Protein AF-A0A7U6QN89-F1 (afdb_monomer_lite)

Foldseek 3Di:
DLVVLLVVLVVVLVVVVVVCVVVVDPDDPPVPPDDDPSFLQLAFEEAQDPVVLVVVQVSNLVSLVVSQVVSCVSNVDGDDCPPPDSGHLRHHDDPVPDDCCVRPNDPVPDDDDDDDDDDDDDDPVPPPD

pLDDT: mean 83.9, std 14.79, range [47.44, 97.5]

Radius of gyration: 19.4 Å; chains: 1; bounding box: 52×40×53 Å

Secondary structure (DSSP, 8-state):
-HHHHHHHHHHHHHHHHHHHHHHT-SSSSSTT----SS-GGG-EEEESSHHHHHHHHHHHHHHHHHHHHHHHHHHS------S----SEEEES-TTTS-HHHHS---SSS-------PPP---GGG---

Sequence (129 aa):
MIIAYKELRKLEIDILKAQRDLLGSNDNLLGLGFDSVVSLDNLYGIEYDDFASQIARLSLWLAEHQMNVLCKQEFGVSQPMLPLKDSGHIVYGNSLRLDWNEVCPNNGSDEIYIIGNPPFKGNVKDLKV

Structure (mmCIF, N/CA/C/O backbone):
data_AF-A0A7U6QN89-F1
#
_entry.id   AF-A0A7U6QN89-F1
#
loop_
_atom_site.group_PDB
_atom_site.id
_atom_site.type_symbol
_atom_site.label_atom_id
_atom_site.label_alt_id
_atom_site.label_comp_id
_atom_site.label_asym_id
_atom_site.label_entity_id
_atom_site.label_seq_id
_atom_site.pdbx_PDB_ins_code
_atom_site.Cartn_x
_atom_site.Cartn_y
_atom_site.Cartn_z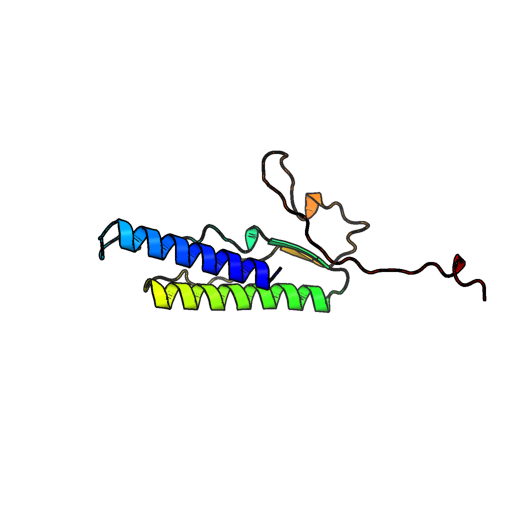
_atom_site.occupancy
_atom_site.B_iso_or_equiv
_atom_site.auth_seq_id
_atom_site.auth_comp_id
_atom_site.auth_asym_id
_atom_site.auth_atom_id
_atom_site.pdbx_PDB_model_num
ATOM 1 N N . MET A 1 1 ? 3.539 5.599 0.427 1.00 84.44 1 MET A N 1
ATOM 2 C CA . MET A 1 1 ? 2.568 4.532 0.747 1.00 84.44 1 MET A CA 1
ATOM 3 C C . MET A 1 1 ? 2.450 4.257 2.251 1.00 84.44 1 MET A C 1
ATOM 5 O O . MET A 1 1 ? 1.356 4.392 2.771 1.00 84.44 1 MET A O 1
ATOM 9 N N . ILE A 1 2 ? 3.543 3.980 2.977 1.00 91.38 2 ILE A N 1
ATOM 10 C CA . ILE A 1 2 ? 3.507 3.692 4.432 1.00 91.38 2 ILE A CA 1
ATOM 11 C C . ILE A 1 2 ? 2.837 4.810 5.250 1.00 91.38 2 ILE A C 1
ATOM 13 O O . ILE A 1 2 ? 1.955 4.547 6.061 1.00 91.38 2 ILE A O 1
ATOM 17 N N . ILE A 1 3 ? 3.235 6.069 5.024 1.00 92.06 3 ILE A N 1
ATOM 18 C CA . ILE A 1 3 ? 2.646 7.222 5.725 1.00 92.06 3 ILE A CA 1
ATOM 19 C C . ILE A 1 3 ? 1.156 7.339 5.396 1.00 92.06 3 ILE A C 1
ATOM 21 O O . ILE A 1 3 ? 0.353 7.453 6.309 1.00 92.06 3 ILE A O 1
ATOM 25 N N . ALA A 1 4 ? 0.783 7.235 4.117 1.00 91.44 4 ALA A N 1
ATOM 26 C CA . ALA A 1 4 ? -0.615 7.301 3.691 1.00 91.44 4 ALA A CA 1
ATOM 27 C C . ALA A 1 4 ? -1.478 6.240 4.392 1.00 91.44 4 ALA A C 1
ATOM 29 O O . ALA A 1 4 ? -2.524 6.577 4.932 1.00 91.44 4 ALA A O 1
ATOM 30 N N . TYR A 1 5 ? -1.001 4.994 4.475 1.00 93.19 5 TYR A N 1
ATOM 31 C CA . TYR A 1 5 ? -1.676 3.945 5.238 1.00 93.19 5 TYR A CA 1
ATOM 32 C C . TYR A 1 5 ? -1.845 4.327 6.713 1.00 93.19 5 TYR A C 1
ATOM 34 O O . TYR A 1 5 ? -2.952 4.264 7.240 1.00 93.19 5 TYR A O 1
ATOM 42 N N . LYS A 1 6 ? -0.775 4.780 7.380 1.00 94.56 6 LYS A N 1
ATOM 43 C CA . LYS A 1 6 ? -0.848 5.187 8.793 1.00 94.56 6 LYS A CA 1
ATOM 44 C C . LYS A 1 6 ? -1.838 6.328 9.016 1.00 94.56 6 LYS A C 1
ATOM 46 O O . LYS A 1 6 ? -2.591 6.278 9.981 1.00 94.56 6 LYS A O 1
ATOM 51 N N . GLU A 1 7 ? -1.850 7.334 8.147 1.00 95.81 7 GLU 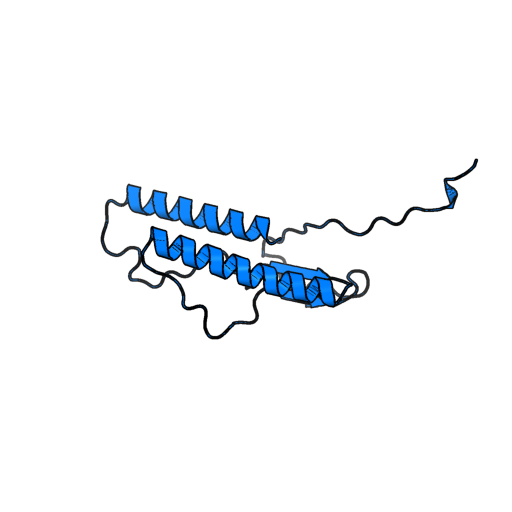A N 1
ATOM 52 C CA . GLU A 1 7 ? -2.782 8.458 8.261 1.00 95.81 7 GLU A CA 1
ATOM 53 C C . GLU A 1 7 ? -4.234 8.033 7.988 1.00 95.81 7 GLU A C 1
ATOM 55 O O . GLU A 1 7 ? -5.121 8.441 8.731 1.00 95.81 7 GLU A O 1
ATOM 60 N N . LEU A 1 8 ? -4.486 7.138 7.023 1.00 94.12 8 LEU A N 1
ATOM 61 C CA . LEU A 1 8 ? -5.820 6.557 6.811 1.00 94.12 8 LEU A CA 1
ATOM 62 C C . LEU A 1 8 ? -6.295 5.753 8.028 1.00 94.12 8 LEU A C 1
ATOM 64 O O . LEU A 1 8 ? -7.432 5.909 8.464 1.00 94.12 8 LEU A O 1
ATOM 68 N N . ARG A 1 9 ? -5.423 4.927 8.619 1.00 93.94 9 ARG A N 1
ATOM 69 C CA . ARG A 1 9 ? -5.741 4.163 9.836 1.00 93.94 9 ARG A CA 1
ATOM 70 C C . ARG A 1 9 ? -6.015 5.079 11.033 1.00 93.94 9 ARG A C 1
ATOM 72 O O . ARG A 1 9 ? -6.919 4.798 11.811 1.00 93.94 9 ARG A O 1
ATOM 79 N N . LYS A 1 10 ? -5.258 6.171 11.194 1.00 95.12 10 LYS A N 1
ATOM 80 C CA . LYS A 1 10 ? -5.525 7.176 12.239 1.00 95.12 10 LYS A CA 1
ATOM 81 C C . LYS A 1 10 ? -6.877 7.850 12.032 1.00 95.12 10 LYS A C 1
ATOM 83 O O . LYS A 1 10 ? -7.643 7.942 12.982 1.00 95.12 10 LYS A O 1
ATOM 88 N N . LEU A 1 11 ? -7.184 8.252 10.798 1.00 95.62 11 LEU A N 1
ATOM 89 C CA . LEU A 1 11 ? -8.474 8.845 10.464 1.00 95.62 11 LEU A CA 1
ATOM 90 C C . LEU A 1 11 ? -9.631 7.884 10.774 1.00 95.62 11 LEU A C 1
ATOM 92 O O . LEU A 1 11 ? -10.628 8.309 11.348 1.00 95.62 11 LEU A O 1
ATOM 96 N N . GLU A 1 12 ? -9.493 6.594 10.451 1.00 92.81 12 GLU A N 1
ATOM 97 C CA . GLU A 1 12 ? -10.490 5.576 10.813 1.00 92.81 12 GLU A CA 1
ATOM 98 C C . GLU A 1 12 ? -10.699 5.519 12.336 1.00 92.81 12 GLU A C 1
ATOM 100 O O . GLU A 1 12 ? -11.832 5.597 12.807 1.00 92.81 12 GLU A O 1
ATOM 105 N N . ILE A 1 13 ? -9.611 5.458 13.112 1.00 90.75 13 ILE A N 1
ATOM 106 C CA . ILE A 1 13 ? -9.658 5.469 14.583 1.00 90.75 13 ILE A CA 1
ATOM 107 C C . ILE A 1 13 ? -10.372 6.724 15.106 1.00 90.75 13 ILE A C 1
ATOM 109 O O . ILE A 1 13 ? -11.215 6.616 15.996 1.00 90.75 13 ILE A O 1
ATOM 113 N N . ASP A 1 14 ? -10.079 7.902 14.555 1.00 93.12 14 ASP A N 1
ATOM 114 C CA . ASP A 1 14 ? -10.700 9.162 14.974 1.00 93.12 14 ASP A CA 1
ATOM 115 C C . ASP A 1 14 ? -12.203 9.205 14.650 1.00 93.12 14 ASP A C 1
ATOM 117 O O . ASP A 1 14 ? -13.005 9.633 15.484 1.00 93.12 14 ASP A O 1
ATOM 121 N N . ILE A 1 15 ? -12.610 8.695 13.483 1.00 91.12 15 ILE A N 1
ATOM 122 C CA . ILE A 1 15 ? -14.026 8.560 13.107 1.00 91.12 15 ILE A CA 1
ATOM 123 C C . ILE A 1 15 ? -14.756 7.640 14.092 1.00 91.12 15 ILE A C 1
ATOM 125 O O . ILE A 1 15 ? -15.853 7.961 14.549 1.00 91.12 15 ILE A O 1
ATOM 129 N N . LEU A 1 16 ? -14.145 6.517 14.459 1.00 86.75 16 LEU A N 1
ATOM 130 C CA . LEU A 1 16 ? -14.734 5.550 15.385 1.00 86.75 16 LEU A CA 1
ATOM 131 C C . LEU A 1 16 ? -14.850 6.097 16.807 1.00 86.75 16 LEU A C 1
ATOM 133 O O . LEU A 1 16 ? -15.860 5.865 17.475 1.00 86.75 16 LEU A O 1
ATOM 137 N N . LYS A 1 17 ? -13.854 6.867 17.261 1.00 87.44 17 LYS A N 1
ATOM 138 C CA . LYS A 1 17 ? -13.937 7.610 18.526 1.00 87.44 17 LYS A CA 1
ATOM 139 C C . LYS A 1 17 ? -15.135 8.555 18.513 1.00 87.44 17 LYS A C 1
ATOM 141 O O . LYS A 1 17 ? -15.963 8.488 19.416 1.00 87.44 17 LYS A O 1
ATOM 146 N N . ALA A 1 18 ? -15.275 9.358 17.458 1.00 89.19 18 ALA A N 1
ATOM 147 C CA . ALA A 1 18 ? -16.392 10.288 17.324 1.00 89.19 18 ALA A CA 1
ATOM 148 C C . ALA A 1 18 ? -17.754 9.567 17.315 1.00 89.19 18 ALA A C 1
ATOM 150 O O . ALA A 1 18 ? -18.697 10.019 17.962 1.00 89.19 18 ALA A O 1
ATOM 151 N N . GLN A 1 19 ? -17.865 8.420 16.636 1.00 85.56 19 GLN A N 1
ATOM 152 C CA . GLN A 1 19 ? -19.088 7.610 16.638 1.00 85.56 19 GLN A CA 1
ATOM 153 C C . GLN A 1 19 ? -19.432 7.063 18.030 1.00 85.56 19 GLN A C 1
ATOM 155 O O . GLN A 1 19 ? -20.589 7.148 18.445 1.00 85.56 19 GLN A O 1
ATOM 160 N N . ARG A 1 20 ? -18.445 6.532 18.765 1.00 82.62 20 ARG A N 1
ATOM 161 C CA . ARG A 1 20 ? -18.629 6.058 20.147 1.00 82.62 20 ARG A CA 1
ATOM 162 C C . ARG A 1 20 ? -19.145 7.179 21.048 1.00 82.62 20 ARG A C 1
ATOM 164 O O . ARG A 1 20 ? -20.106 6.972 21.787 1.00 82.62 20 ARG A O 1
ATOM 171 N N . ASP A 1 21 ? -18.528 8.354 20.956 1.00 84.88 21 ASP A N 1
ATOM 172 C CA . ASP A 1 21 ? -18.859 9.501 21.800 1.00 84.88 21 ASP A CA 1
ATOM 173 C C . ASP A 1 21 ? -20.288 10.018 21.519 1.00 84.88 21 ASP A C 1
ATOM 175 O O . ASP A 1 21 ? -20.992 10.420 22.445 1.00 84.88 21 ASP A O 1
ATOM 179 N N . LEU A 1 22 ? -20.761 9.934 20.267 1.00 85.19 22 LEU A N 1
ATOM 180 C CA . LEU A 1 22 ? -22.139 10.280 19.885 1.00 85.19 22 LEU A CA 1
ATOM 181 C C . LEU A 1 22 ? -23.185 9.258 20.355 1.00 85.19 22 LEU A C 1
ATOM 183 O O . LEU A 1 22 ? -24.294 9.640 20.724 1.00 85.19 22 LEU A O 1
ATOM 187 N N . LEU A 1 23 ? -22.862 7.963 20.317 1.00 81.00 23 LEU A N 1
ATOM 188 C CA . LEU A 1 23 ? -23.800 6.884 20.653 1.00 81.00 23 LEU A CA 1
ATOM 189 C C . LEU A 1 23 ? -23.970 6.673 22.166 1.00 81.00 23 LEU A C 1
ATOM 191 O O . LEU A 1 23 ? -24.846 5.908 22.576 1.00 81.00 23 LEU A O 1
ATOM 195 N N . GLY A 1 24 ? -23.138 7.309 23.002 1.00 65.94 24 GLY A N 1
ATOM 196 C CA . GLY A 1 24 ? -23.229 7.267 24.470 1.00 65.94 24 GLY A CA 1
ATOM 197 C C . GLY A 1 24 ? -23.104 5.867 25.088 1.00 65.94 24 GLY A C 1
ATOM 198 O O . GLY A 1 24 ? -23.351 5.690 26.280 1.00 65.94 24 GLY A O 1
ATOM 199 N N . SER A 1 25 ? -22.749 4.863 24.284 1.00 60.28 25 SER A N 1
ATOM 200 C CA . SER A 1 25 ? -22.697 3.458 24.673 1.00 60.28 25 SER A CA 1
ATOM 201 C C . SER A 1 25 ? -21.250 3.074 24.966 1.00 60.28 25 SER A C 1
ATOM 203 O O . SER A 1 25 ? -20.442 2.915 24.054 1.00 60.28 25 SER A O 1
ATOM 205 N N . ASN A 1 26 ? -20.934 2.920 26.254 1.00 55.38 26 ASN A N 1
ATOM 206 C CA . ASN A 1 26 ? -19.662 2.348 26.715 1.00 55.38 26 ASN A CA 1
ATOM 207 C C . ASN A 1 26 ? -19.576 0.835 26.460 1.00 55.38 26 ASN A C 1
ATOM 209 O O . ASN A 1 26 ? -18.484 0.277 26.459 1.00 55.38 26 ASN A O 1
ATOM 213 N N . ASP A 1 27 ? -20.717 0.188 26.224 1.00 51.09 27 ASP A N 1
ATOM 214 C CA . ASP A 1 27 ? -20.824 -1.244 25.993 1.00 51.09 27 ASP A CA 1
ATOM 215 C C . ASP A 1 27 ? -21.273 -1.508 24.549 1.00 51.09 27 ASP A C 1
ATOM 217 O O . ASP A 1 27 ? -22.347 -1.089 24.124 1.00 51.09 27 ASP A O 1
ATOM 221 N N . ASN A 1 28 ? -20.460 -2.283 23.828 1.00 51.12 28 ASN A N 1
ATOM 222 C CA . ASN A 1 28 ? -20.852 -3.136 22.695 1.00 51.12 28 ASN A CA 1
ATOM 223 C C . ASN A 1 28 ? -20.756 -2.635 21.244 1.00 51.12 28 ASN A C 1
ATOM 225 O O . ASN A 1 28 ? -21.079 -3.431 20.364 1.00 51.12 28 ASN A O 1
ATOM 229 N N . LEU A 1 29 ? -20.205 -1.456 20.915 1.00 51.53 29 LEU A N 1
ATOM 230 C CA . LEU A 1 29 ? -19.835 -1.215 19.497 1.00 51.53 29 LEU A CA 1
ATOM 231 C C . LEU A 1 29 ? -18.710 -2.173 19.032 1.00 51.53 29 LEU A C 1
ATOM 233 O O . LEU A 1 29 ? -18.599 -2.505 17.859 1.00 51.53 29 LEU A O 1
ATOM 237 N N . LEU A 1 30 ? -17.904 -2.668 19.977 1.00 51.81 30 LEU A N 1
ATOM 238 C CA . LEU A 1 30 ? -16.680 -3.442 19.741 1.00 51.81 30 LEU A CA 1
ATOM 239 C C . LEU A 1 30 ? -16.835 -4.963 19.926 1.00 51.81 30 LEU A C 1
ATOM 241 O O . LEU A 1 30 ? -15.899 -5.714 19.659 1.00 51.81 30 LEU A O 1
ATOM 245 N N . GLY A 1 31 ? -18.003 -5.432 20.377 1.00 48.91 31 GLY A N 1
ATOM 246 C CA . GLY A 1 31 ? -18.275 -6.858 20.609 1.00 48.91 31 GLY A CA 1
ATOM 247 C C . GLY A 1 31 ? -18.551 -7.670 19.337 1.00 48.91 31 GLY A C 1
ATOM 248 O O . GLY A 1 31 ? -18.659 -8.890 19.413 1.00 48.91 31 GLY A O 1
ATOM 249 N N . LEU A 1 32 ? -18.665 -7.014 18.176 1.00 47.44 32 LEU A N 1
ATOM 250 C CA . LEU A 1 32 ? -19.064 -7.635 16.904 1.00 47.44 32 LEU A CA 1
ATOM 251 C C . LEU A 1 32 ? -17.900 -8.012 15.973 1.00 47.44 32 LEU A C 1
ATOM 253 O O . LEU A 1 32 ? -18.142 -8.430 14.847 1.00 47.44 32 LEU A O 1
ATOM 257 N N . GLY A 1 33 ? -16.654 -7.931 16.444 1.00 53.00 33 GLY A N 1
ATOM 258 C CA . GLY A 1 33 ? -15.484 -8.153 15.595 1.00 53.00 33 GLY A CA 1
ATOM 259 C C . GLY A 1 33 ? -15.128 -6.868 14.860 1.00 53.00 33 GLY A C 1
ATOM 260 O O . GLY A 1 33 ? -15.822 -6.425 13.950 1.00 53.00 33 GLY A O 1
ATOM 261 N N . PHE A 1 34 ? -14.066 -6.219 15.326 1.00 63.03 34 PHE A N 1
ATOM 262 C CA . PHE A 1 34 ? -13.565 -5.007 14.704 1.00 63.03 34 PHE A CA 1
ATOM 263 C C . PHE A 1 34 ? -12.656 -5.386 13.534 1.00 63.03 34 PHE A C 1
ATOM 265 O O . PHE A 1 34 ? -11.490 -5.725 13.748 1.00 63.03 34 PHE A O 1
ATOM 272 N N . ASP A 1 35 ? -13.194 -5.312 12.319 1.00 69.31 35 ASP A N 1
ATOM 273 C CA . ASP A 1 35 ? -12.417 -5.453 11.094 1.00 69.31 35 ASP A CA 1
ATOM 274 C C . ASP A 1 35 ? -12.195 -4.068 10.475 1.00 69.31 35 ASP A C 1
ATOM 276 O O . ASP A 1 35 ? -13.137 -3.404 10.044 1.00 69.31 35 ASP A O 1
ATOM 280 N N . SER A 1 36 ? -10.934 -3.619 10.470 1.00 79.31 36 SER A N 1
ATOM 281 C CA . SER A 1 36 ? -10.521 -2.376 9.807 1.00 79.31 36 SER A CA 1
ATOM 282 C C . SER A 1 36 ? -10.896 -2.433 8.330 1.00 79.31 36 SER A C 1
ATOM 284 O O . SER A 1 36 ? -10.516 -3.379 7.637 1.00 79.31 36 SER A O 1
ATOM 286 N N . VAL A 1 37 ? -11.568 -1.400 7.820 1.00 84.88 37 VAL A N 1
ATOM 287 C CA . VAL A 1 37 ? -11.868 -1.302 6.381 1.00 84.88 37 VAL A CA 1
ATOM 288 C C . VAL A 1 37 ? -10.644 -0.833 5.592 1.00 84.88 37 VAL A C 1
ATOM 290 O O . VAL A 1 37 ? -10.514 -1.096 4.396 1.00 84.88 37 VAL A O 1
ATOM 293 N N . VAL A 1 38 ? -9.692 -0.186 6.270 1.00 89.75 38 VAL A N 1
ATOM 294 C CA . VAL A 1 38 ? -8.386 0.170 5.708 1.00 89.75 38 VAL A CA 1
ATOM 295 C C . VAL A 1 38 ? -7.447 -1.043 5.805 1.00 89.75 38 VAL A C 1
ATOM 297 O O . VAL A 1 38 ? -6.690 -1.180 6.769 1.00 89.75 38 VAL A O 1
ATOM 300 N N . SER A 1 39 ? -7.523 -1.942 4.820 1.00 87.56 39 SER A N 1
ATOM 301 C CA . SER A 1 39 ? -6.664 -3.133 4.709 1.00 87.56 39 SER A CA 1
ATOM 302 C C . SER A 1 39 ? -5.383 -2.854 3.914 1.00 87.56 39 SER A C 1
ATOM 304 O O . SER A 1 39 ? -5.390 -2.068 2.964 1.00 87.56 39 SER A O 1
ATOM 306 N N . LEU A 1 40 ? -4.287 -3.538 4.265 1.00 89.44 40 LEU A N 1
ATOM 307 C CA . LEU A 1 40 ? -3.075 -3.586 3.440 1.00 89.44 40 LEU A CA 1
ATOM 308 C C . LEU A 1 40 ? -3.305 -4.261 2.078 1.00 89.44 40 LEU A C 1
ATOM 310 O O . LEU A 1 40 ? -2.559 -3.981 1.143 1.00 89.44 40 LEU A O 1
ATOM 314 N N . ASP A 1 41 ? -4.349 -5.076 1.935 1.00 88.94 41 ASP A N 1
ATOM 315 C CA . ASP A 1 41 ? -4.736 -5.704 0.659 1.00 88.94 41 ASP A CA 1
ATOM 316 C C . ASP A 1 41 ? -5.223 -4.669 -0.374 1.00 88.94 41 ASP A C 1
ATOM 318 O O . ASP A 1 41 ? -5.262 -4.924 -1.573 1.00 88.94 41 ASP A O 1
ATOM 322 N N . ASN A 1 42 ? -5.546 -3.451 0.070 1.00 90.19 42 ASN A N 1
ATOM 323 C CA . ASN A 1 42 ? -5.909 -2.348 -0.819 1.00 90.19 42 ASN A CA 1
ATOM 324 C C . ASN A 1 42 ? -4.681 -1.547 -1.294 1.00 90.19 42 ASN A C 1
ATOM 326 O O . ASN A 1 42 ? -4.830 -0.523 -1.962 1.00 90.19 42 ASN A O 1
ATOM 330 N N . LEU A 1 43 ? -3.464 -1.958 -0.918 1.00 92.38 43 LEU A N 1
ATOM 331 C CA . LEU A 1 43 ? -2.222 -1.281 -1.280 1.00 92.38 43 LEU A CA 1
ATOM 332 C C . LEU A 1 43 ? -1.428 -2.104 -2.295 1.00 92.38 43 LEU A C 1
ATOM 334 O O . LEU A 1 43 ? -1.042 -3.241 -2.034 1.00 92.38 43 LEU A O 1
ATOM 338 N N . TYR A 1 44 ? -1.109 -1.463 -3.416 1.00 94.31 44 TYR A N 1
ATOM 339 C CA . TYR A 1 44 ? -0.422 -2.062 -4.555 1.00 94.31 44 TYR A CA 1
ATOM 340 C C . TYR A 1 44 ? 0.832 -1.263 -4.905 1.00 94.31 44 TYR A C 1
ATOM 342 O O . TYR A 1 44 ? 0.855 -0.035 -4.783 1.00 94.31 44 TYR A O 1
ATOM 350 N N . GLY A 1 45 ? 1.879 -1.941 -5.371 1.00 94.94 45 GLY A N 1
ATOM 351 C CA . GLY A 1 45 ? 3.080 -1.268 -5.853 1.00 94.94 45 GLY A CA 1
ATOM 352 C C . GLY A 1 45 ? 3.965 -2.157 -6.713 1.00 94.94 45 GLY A C 1
ATOM 353 O O . GLY A 1 45 ? 3.989 -3.374 -6.562 1.00 94.94 45 GLY A O 1
ATOM 354 N N . ILE A 1 46 ? 4.710 -1.524 -7.615 1.00 96.94 46 ILE A N 1
ATOM 355 C CA . ILE A 1 46 ? 5.697 -2.176 -8.476 1.00 96.94 46 ILE A CA 1
ATOM 356 C C . ILE A 1 46 ? 7.040 -1.501 -8.215 1.00 96.94 46 ILE A C 1
ATOM 358 O O . ILE A 1 46 ? 7.156 -0.289 -8.396 1.00 96.94 46 ILE A O 1
ATOM 362 N N . GLU A 1 47 ? 8.038 -2.274 -7.800 1.00 96.06 47 GLU A N 1
ATOM 363 C CA . GLU A 1 47 ? 9.384 -1.782 -7.500 1.00 96.06 47 GLU A CA 1
ATOM 364 C C . GLU A 1 47 ? 10.427 -2.573 -8.297 1.00 96.06 47 GLU A C 1
ATOM 366 O O . GLU A 1 47 ? 10.403 -3.800 -8.325 1.00 96.06 47 GLU A O 1
ATOM 371 N N . TYR A 1 48 ? 11.341 -1.868 -8.964 1.00 96.50 48 TYR A N 1
ATOM 372 C CA . TYR A 1 48 ? 12.351 -2.475 -9.832 1.00 96.50 48 TYR A CA 1
ATOM 373 C C . TYR A 1 48 ? 13.570 -2.986 -9.062 1.00 96.50 48 TYR A C 1
ATOM 375 O O . TYR A 1 48 ? 14.323 -3.796 -9.598 1.00 96.50 48 TYR A O 1
ATOM 383 N N . ASP A 1 49 ? 13.788 -2.514 -7.835 1.00 96.56 49 ASP A N 1
ATOM 384 C CA . ASP A 1 49 ? 14.839 -3.004 -6.946 1.00 96.56 49 ASP A CA 1
ATOM 385 C C . ASP A 1 49 ? 14.288 -4.036 -5.944 1.00 96.56 49 ASP A C 1
ATOM 387 O O . ASP A 1 49 ? 13.383 -3.751 -5.160 1.00 96.56 49 ASP A O 1
ATOM 391 N N . ASP A 1 50 ? 14.829 -5.258 -5.961 1.00 95.75 50 ASP A N 1
ATOM 392 C CA . ASP A 1 50 ? 14.328 -6.368 -5.133 1.00 95.75 50 ASP A CA 1
ATOM 393 C C . ASP A 1 50 ? 14.428 -6.033 -3.641 1.00 95.75 50 ASP A C 1
ATOM 395 O O . ASP A 1 50 ? 13.464 -6.177 -2.885 1.00 95.75 50 ASP A O 1
ATOM 399 N N . PHE A 1 51 ? 15.566 -5.482 -3.224 1.00 95.88 51 PHE A N 1
ATOM 400 C CA . PHE A 1 51 ? 15.775 -5.107 -1.836 1.00 95.88 51 PHE A CA 1
ATOM 401 C C . PHE A 1 51 ? 14.780 -4.027 -1.389 1.00 95.88 51 PHE A C 1
ATOM 403 O O . PHE A 1 51 ? 14.119 -4.188 -0.361 1.00 95.88 51 PHE A O 1
ATOM 410 N N . ALA A 1 52 ? 14.595 -2.965 -2.177 1.00 94.69 52 ALA A N 1
ATOM 411 C CA . ALA A 1 52 ? 13.601 -1.932 -1.902 1.00 94.69 52 ALA A CA 1
ATOM 412 C C . ALA A 1 52 ? 12.174 -2.503 -1.831 1.00 94.69 52 ALA A C 1
ATOM 414 O O . ALA A 1 52 ? 11.405 -2.115 -0.946 1.00 94.69 52 ALA A O 1
ATOM 415 N N . SER A 1 53 ? 11.835 -3.469 -2.692 1.00 93.75 53 SER A N 1
ATOM 416 C CA . SER A 1 53 ? 10.528 -4.139 -2.679 1.00 93.75 53 SER A CA 1
ATOM 417 C C . SER A 1 53 ? 10.279 -4.893 -1.363 1.00 93.75 53 SER A C 1
ATOM 419 O O . SER A 1 53 ? 9.211 -4.768 -0.756 1.00 93.75 53 SER A O 1
ATOM 421 N N . GLN A 1 54 ? 11.293 -5.597 -0.848 1.00 92.81 54 GLN A N 1
ATOM 422 C CA . GLN A 1 54 ? 11.221 -6.316 0.426 1.00 92.81 54 GLN A CA 1
ATOM 423 C C . GLN A 1 54 ? 11.116 -5.351 1.612 1.00 92.81 54 GLN A C 1
ATOM 425 O O . GLN A 1 54 ? 10.300 -5.559 2.515 1.00 92.81 54 GLN A O 1
ATOM 430 N N . ILE A 1 55 ? 11.883 -4.255 1.591 1.00 94.69 55 ILE A N 1
ATOM 431 C CA . ILE A 1 55 ? 11.799 -3.198 2.606 1.00 94.69 55 ILE A CA 1
ATOM 432 C C . ILE A 1 55 ? 10.405 -2.565 2.622 1.00 94.69 55 ILE A C 1
ATOM 434 O O . ILE A 1 55 ? 9.863 -2.322 3.704 1.00 94.69 55 ILE A O 1
ATOM 438 N N . ALA A 1 56 ? 9.792 -2.329 1.460 1.00 92.50 56 ALA A N 1
ATOM 439 C CA . ALA A 1 56 ? 8.441 -1.783 1.373 1.00 92.50 56 ALA A CA 1
ATOM 440 C C . ALA A 1 56 ? 7.403 -2.720 2.014 1.00 92.50 56 ALA A C 1
ATOM 442 O O . ALA A 1 56 ? 6.603 -2.254 2.831 1.00 92.50 56 ALA A O 1
ATOM 443 N N . ARG A 1 57 ? 7.461 -4.030 1.723 1.00 91.44 57 ARG A N 1
ATOM 444 C CA . ARG A 1 57 ? 6.585 -5.044 2.344 1.00 91.44 57 ARG A CA 1
ATOM 445 C C . ARG A 1 57 ? 6.743 -5.053 3.861 1.00 91.44 57 ARG A C 1
ATOM 447 O O . ARG A 1 57 ? 5.766 -4.869 4.580 1.00 91.44 57 ARG A O 1
ATOM 454 N N . LEU A 1 58 ? 7.975 -5.180 4.357 1.00 91.94 58 LEU A N 1
ATOM 455 C CA . LEU A 1 58 ? 8.249 -5.199 5.798 1.00 91.94 58 LEU A CA 1
ATOM 456 C C . LEU A 1 58 ? 7.794 -3.908 6.495 1.00 91.94 58 LEU A C 1
ATOM 458 O O . LEU A 1 58 ? 7.272 -3.938 7.608 1.00 91.94 58 LEU A O 1
ATOM 462 N N . SER A 1 59 ? 7.974 -2.763 5.842 1.00 93.50 59 SER A N 1
ATOM 463 C CA . SER A 1 59 ? 7.577 -1.474 6.406 1.00 93.50 59 SER A CA 1
ATOM 464 C C . SER A 1 59 ? 6.058 -1.315 6.495 1.00 93.50 59 SE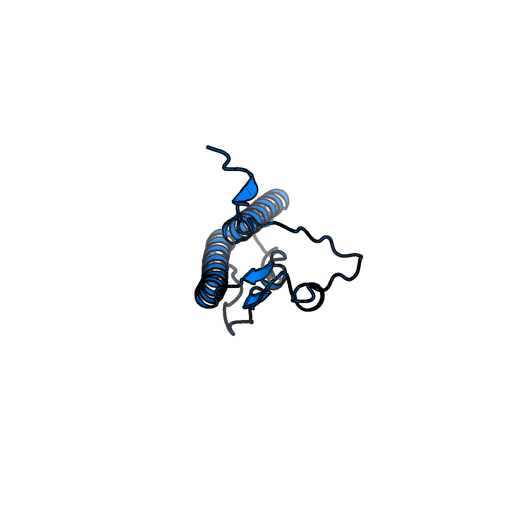R A C 1
ATOM 466 O O . SER A 1 59 ? 5.573 -0.706 7.449 1.00 93.50 59 SER A O 1
ATOM 468 N N . LEU A 1 60 ? 5.304 -1.854 5.530 1.00 92.12 60 LEU A N 1
ATOM 469 C CA . LEU A 1 60 ? 3.841 -1.899 5.596 1.00 92.12 60 LEU A CA 1
ATOM 470 C C . LEU A 1 60 ? 3.361 -2.785 6.742 1.00 92.12 60 LEU A C 1
ATOM 472 O O . LEU A 1 60 ? 2.556 -2.331 7.551 1.00 92.12 60 LEU A O 1
ATOM 476 N N . TRP A 1 61 ? 3.929 -3.983 6.874 1.00 88.75 61 TRP A N 1
ATOM 477 C CA . TRP A 1 61 ? 3.677 -4.880 8.003 1.00 88.75 61 TRP A CA 1
ATOM 478 C C . TRP A 1 61 ? 3.908 -4.203 9.354 1.00 88.75 61 TRP A C 1
ATOM 480 O O . TRP A 1 61 ? 3.076 -4.264 10.261 1.00 88.75 61 TRP A O 1
ATOM 490 N N . LEU A 1 62 ? 5.046 -3.521 9.491 1.00 91.88 62 LEU A N 1
ATOM 491 C CA . LEU A 1 62 ? 5.378 -2.801 10.714 1.00 91.88 62 LEU A CA 1
ATOM 492 C C . LEU A 1 62 ? 4.387 -1.662 10.980 1.00 91.88 62 LEU A C 1
ATOM 494 O O . LEU A 1 62 ? 4.012 -1.424 12.128 1.00 91.88 62 LEU A O 1
ATOM 498 N N . ALA A 1 63 ? 3.951 -0.959 9.936 1.00 92.62 63 ALA A N 1
ATOM 499 C CA . ALA A 1 63 ? 2.954 0.092 10.063 1.00 92.62 63 ALA A CA 1
ATOM 500 C C . ALA A 1 63 ? 1.586 -0.457 10.488 1.00 92.62 63 ALA A C 1
ATOM 502 O O . ALA A 1 63 ? 0.968 0.122 11.378 1.00 92.62 63 ALA A O 1
ATOM 503 N N . GLU A 1 64 ? 1.132 -1.576 9.922 1.00 90.62 64 GLU A N 1
ATOM 504 C CA . GLU A 1 64 ? -0.104 -2.246 10.341 1.00 90.62 64 GLU A CA 1
ATOM 505 C C . GLU A 1 64 ? -0.041 -2.660 11.805 1.00 90.62 64 GLU A C 1
ATOM 507 O O . GLU A 1 64 ? -0.948 -2.346 12.575 1.00 90.62 64 GLU A O 1
ATOM 512 N N . HIS A 1 65 ? 1.075 -3.253 12.228 1.00 89.50 65 HIS A N 1
ATOM 513 C CA . HIS A 1 65 ? 1.284 -3.582 13.631 1.00 89.50 65 HIS A CA 1
ATOM 514 C C . HIS A 1 65 ? 1.154 -2.353 14.539 1.00 89.50 65 HIS A C 1
ATOM 516 O O . HIS A 1 65 ? 0.422 -2.385 15.528 1.00 89.50 65 HIS A O 1
ATOM 522 N N . GLN A 1 66 ? 1.831 -1.254 14.190 1.00 92.38 66 GLN A N 1
ATOM 523 C CA . GLN A 1 66 ? 1.760 -0.001 14.947 1.00 92.38 66 GLN A CA 1
ATOM 524 C C . GLN A 1 66 ? 0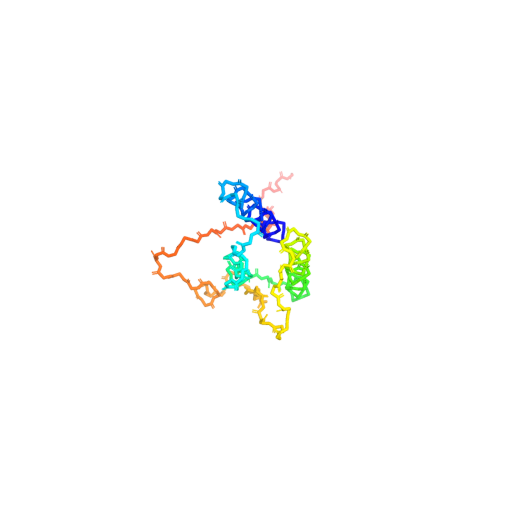.323 0.517 15.049 1.00 92.38 66 GLN A C 1
ATOM 526 O O . GLN A 1 66 ? -0.097 0.956 16.121 1.00 92.38 66 GLN A O 1
ATOM 531 N N . MET A 1 67 ? -0.442 0.444 13.959 1.00 92.50 67 MET A N 1
ATOM 532 C CA . MET A 1 67 ? -1.822 0.919 13.943 1.00 92.50 67 MET A CA 1
ATOM 533 C C . MET A 1 67 ? -2.777 -0.003 14.703 1.00 92.50 67 MET A C 1
ATOM 535 O O . MET A 1 67 ? -3.675 0.486 15.383 1.00 92.50 67 MET A O 1
ATOM 539 N N . ASN A 1 68 ? -2.552 -1.315 14.673 1.00 88.75 68 ASN A N 1
ATOM 540 C CA . ASN A 1 68 ? -3.325 -2.280 15.451 1.00 88.75 68 ASN A CA 1
ATOM 541 C C . ASN A 1 68 ? -3.056 -2.147 16.953 1.00 88.75 68 ASN A C 1
ATOM 543 O O . ASN A 1 68 ? -3.989 -2.278 17.748 1.00 88.75 68 ASN A O 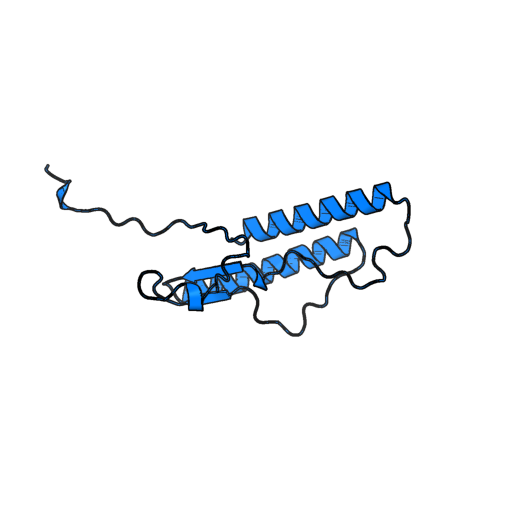1
ATOM 547 N N . VAL A 1 69 ? -1.815 -1.836 17.347 1.00 90.12 69 VAL A N 1
ATOM 548 C CA . VAL A 1 69 ? -1.468 -1.484 18.732 1.00 90.12 69 VAL A CA 1
ATOM 549 C C . VAL A 1 69 ? -2.179 -0.202 19.158 1.00 90.12 69 VAL A C 1
ATOM 551 O O . VAL A 1 69 ? -2.762 -0.182 20.240 1.00 90.12 69 VAL A O 1
ATOM 554 N N . LEU A 1 70 ? -2.188 0.838 18.317 1.00 90.56 70 LEU A N 1
ATOM 555 C CA . LEU A 1 70 ? -2.900 2.081 18.624 1.00 90.56 70 LEU A CA 1
ATOM 556 C C . LEU A 1 70 ? -4.409 1.839 18.775 1.00 90.56 70 LEU A C 1
ATOM 558 O O . LEU A 1 70 ? -4.993 2.224 19.780 1.00 90.56 70 LEU A O 1
ATOM 562 N N . CYS A 1 71 ? -5.030 1.131 17.830 1.00 86.94 71 CYS A N 1
ATOM 563 C CA . CYS A 1 71 ? -6.445 0.764 17.901 1.00 86.94 71 CYS A CA 1
ATOM 564 C C . CYS A 1 71 ? -6.762 -0.014 19.195 1.00 86.94 71 CYS A C 1
ATOM 566 O O . CYS A 1 71 ? -7.723 0.299 19.898 1.00 86.94 71 CYS A O 1
ATOM 568 N N . LYS A 1 72 ? -5.884 -0.950 19.589 1.00 85.69 72 LYS A N 1
ATOM 569 C CA . LYS A 1 72 ? -6.003 -1.686 20.855 1.00 85.69 72 LYS A CA 1
ATOM 570 C C . LYS A 1 72 ? -5.963 -0.781 22.080 1.00 85.69 72 LYS A C 1
ATOM 572 O O . LYS A 1 72 ? -6.686 -1.032 23.036 1.00 85.69 72 LYS A O 1
ATOM 577 N N . GLN A 1 73 ? -5.091 0.223 22.086 1.00 87.69 73 GLN A N 1
ATOM 578 C CA . GLN A 1 73 ? -4.988 1.169 23.198 1.00 87.69 73 GLN A CA 1
ATOM 579 C C . GLN A 1 73 ? -6.262 2.008 23.336 1.00 87.69 73 GLN A C 1
ATOM 581 O O . GLN A 1 73 ? -6.676 2.298 24.453 1.00 87.69 73 GLN A O 1
ATOM 586 N N . GLU A 1 74 ? -6.898 2.350 22.217 1.00 85.69 74 GLU A N 1
ATOM 587 C CA . GLU A 1 74 ? -8.086 3.208 22.183 1.00 85.69 74 GLU A CA 1
ATOM 588 C C . GLU A 1 74 ? -9.395 2.465 22.473 1.00 85.69 74 GLU A C 1
ATOM 590 O O . GLU A 1 74 ? -10.315 3.024 23.076 1.00 85.69 74 GLU A O 1
ATOM 595 N N . PHE A 1 75 ? -9.484 1.203 22.048 1.00 81.31 75 PHE A N 1
ATOM 596 C CA . PHE A 1 75 ? -10.731 0.437 22.058 1.00 81.31 75 PHE A CA 1
ATOM 597 C C . PHE A 1 75 ? -10.644 -0.887 22.831 1.00 81.31 75 PHE A C 1
ATOM 599 O O . PHE A 1 75 ? -11.645 -1.572 22.995 1.00 81.31 75 PHE A O 1
ATOM 606 N N . GLY A 1 76 ? -9.467 -1.307 23.299 1.00 76.31 76 GLY A N 1
ATOM 607 C CA . GLY A 1 76 ? -9.277 -2.589 23.994 1.00 76.31 76 GLY A CA 1
ATOM 608 C C . GLY A 1 76 ? -9.368 -3.830 23.093 1.00 76.31 76 GLY A C 1
ATOM 609 O O . GLY A 1 76 ? -9.044 -4.933 23.537 1.00 76.31 76 GLY A O 1
ATOM 610 N N . VAL A 1 77 ? -9.742 -3.661 21.822 1.00 68.62 77 VAL A N 1
ATOM 611 C CA . VAL A 1 77 ? -9.876 -4.722 20.818 1.00 68.62 77 VAL A CA 1
ATOM 612 C C . VAL A 1 77 ? -8.824 -4.532 19.730 1.00 68.62 77 VAL A C 1
ATOM 614 O O . VAL A 1 77 ? -8.493 -3.415 19.344 1.00 68.62 77 VAL A O 1
ATOM 617 N N . SER A 1 78 ? -8.253 -5.635 19.257 1.00 67.19 78 SER A N 1
ATOM 618 C CA . SER A 1 78 ? -7.267 -5.639 18.178 1.00 67.19 78 SER A CA 1
ATOM 619 C C . SER A 1 78 ? -7.385 -6.942 17.414 1.00 67.19 78 SER A C 1
ATOM 621 O O . SER A 1 78 ? -7.545 -7.997 18.033 1.00 67.19 78 SER A O 1
ATOM 623 N N . GLN A 1 79 ? -7.284 -6.881 16.090 1.00 64.19 79 GLN A N 1
ATOM 624 C CA . GLN A 1 79 ? -7.196 -8.091 15.289 1.00 64.19 79 GLN A CA 1
ATOM 625 C C . GLN A 1 79 ? -5.867 -8.808 15.580 1.00 64.19 79 GLN A C 1
ATOM 627 O O . GLN A 1 79 ? -4.812 -8.165 15.643 1.00 64.19 79 GLN A O 1
ATOM 632 N N . PRO A 1 80 ? -5.885 -10.137 15.774 1.00 59.09 80 PRO A N 1
ATOM 633 C CA . PRO A 1 80 ? -4.660 -10.903 15.911 1.00 59.09 80 PRO A CA 1
ATOM 634 C C . PRO A 1 80 ? -3.859 -10.839 14.606 1.00 59.09 80 PRO A C 1
ATOM 636 O O . PRO A 1 80 ? -4.373 -11.098 13.526 1.00 59.09 80 PRO A O 1
ATOM 639 N N . MET A 1 81 ? -2.569 -10.534 14.732 1.00 55.81 81 MET A N 1
ATOM 640 C CA . MET A 1 81 ? -1.602 -10.424 13.629 1.00 55.81 81 MET A CA 1
ATOM 641 C C . MET A 1 81 ? -1.339 -11.752 12.893 1.00 55.81 81 MET A C 1
ATOM 643 O O . MET A 1 81 ? -0.636 -11.776 11.887 1.00 55.81 81 MET A O 1
ATOM 647 N N . LEU A 1 82 ? -1.833 -12.875 13.423 1.00 55.25 82 LEU A N 1
ATOM 648 C CA . LEU A 1 82 ? -1.468 -14.212 12.971 1.00 55.25 82 LEU A CA 1
ATOM 649 C C . LEU A 1 82 ? -2.676 -14.999 12.440 1.00 55.25 82 LEU A C 1
ATOM 651 O O . LEU A 1 82 ? -3.741 -14.952 13.060 1.00 55.25 82 LEU A O 1
ATOM 655 N N . PRO A 1 83 ? -2.487 -15.793 11.366 1.00 56.00 83 PRO A N 1
ATOM 656 C CA . PRO A 1 83 ? -1.245 -15.944 10.595 1.00 56.00 83 PRO A CA 1
ATOM 657 C C . PRO A 1 83 ? -0.944 -14.695 9.751 1.00 56.00 83 PRO A C 1
ATOM 659 O O . PRO A 1 83 ? -1.867 -13.986 9.361 1.00 56.00 83 PRO A O 1
ATOM 662 N N . LEU A 1 84 ? 0.342 -14.436 9.484 1.00 54.59 84 LEU A N 1
ATOM 663 C CA . LEU A 1 84 ? 0.784 -13.364 8.586 1.00 54.59 84 LEU A CA 1
ATOM 664 C C . LEU A 1 84 ? 0.122 -13.581 7.208 1.00 54.59 84 LEU A C 1
ATOM 666 O O . LEU A 1 84 ? 0.565 -14.434 6.440 1.00 54.59 84 LEU A O 1
ATOM 670 N N . LYS A 1 85 ? -0.973 -12.872 6.921 1.00 58.22 85 LYS A N 1
ATOM 671 C CA . LYS A 1 85 ? -1.589 -12.820 5.588 1.00 58.22 85 LYS A CA 1
ATOM 672 C C . LYS A 1 85 ? -0.677 -12.038 4.662 1.00 58.22 85 LYS A C 1
ATOM 674 O O . LYS A 1 85 ? -0.190 -11.006 5.080 1.00 58.22 85 LYS A O 1
ATOM 679 N N . ASP A 1 86 ? -0.442 -12.500 3.441 1.00 57.53 86 ASP A N 1
ATOM 680 C CA . ASP A 1 86 ? 0.444 -11.812 2.497 1.00 57.53 86 ASP A CA 1
ATOM 681 C C . ASP A 1 86 ? -0.060 -10.376 2.247 1.00 57.53 86 ASP A C 1
ATOM 683 O O . ASP A 1 86 ? -1.013 -10.167 1.507 1.00 57.53 86 ASP A O 1
ATOM 687 N N . SER A 1 87 ? 0.506 -9.403 2.964 1.00 61.47 87 SER A N 1
ATOM 688 C CA . SER A 1 87 ? -0.065 -8.063 3.079 1.00 61.47 87 SER A CA 1
ATOM 689 C C . SER A 1 87 ? 0.692 -7.081 2.195 1.00 61.47 87 SER A C 1
ATOM 691 O O . SER A 1 87 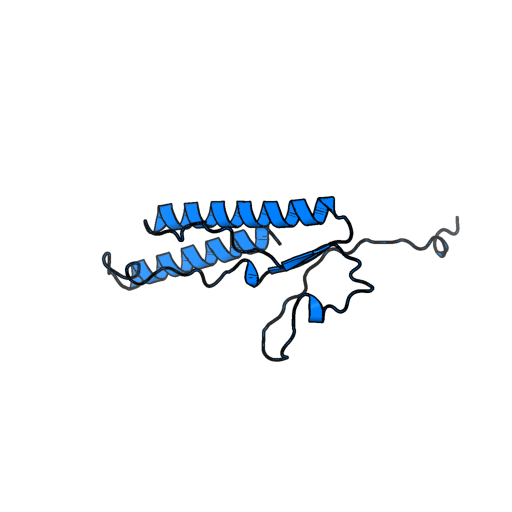? 1.927 -7.017 2.258 1.00 61.47 87 SER A O 1
ATOM 693 N N . GLY A 1 88 ? -0.040 -6.262 1.443 1.00 67.31 88 GLY A N 1
ATOM 694 C CA . GLY A 1 88 ? 0.530 -5.301 0.506 1.00 67.31 88 GLY A CA 1
ATOM 695 C C . GLY A 1 88 ? 1.015 -5.990 -0.766 1.00 67.31 88 GLY A C 1
ATOM 696 O O . GLY A 1 88 ? 2.021 -6.702 -0.768 1.00 67.31 88 GLY A O 1
ATOM 697 N N . HIS A 1 89 ? 0.322 -5.737 -1.872 1.00 89.00 89 HIS A N 1
ATOM 698 C CA . HIS A 1 89 ? 0.619 -6.282 -3.195 1.00 89.00 89 HIS A CA 1
ATOM 699 C C . HIS A 1 89 ? 1.818 -5.558 -3.828 1.00 89.00 89 HIS A C 1
ATOM 701 O O . HIS A 1 89 ? 1.694 -4.842 -4.824 1.00 89.00 89 HIS A O 1
ATOM 707 N N . ILE A 1 90 ? 2.993 -5.706 -3.207 1.00 93.44 90 ILE A N 1
ATOM 708 C CA . ILE A 1 90 ? 4.258 -5.159 -3.698 1.00 93.44 90 ILE A CA 1
ATOM 709 C C . ILE A 1 90 ? 4.974 -6.202 -4.537 1.00 93.44 90 ILE A C 1
ATOM 711 O O . ILE A 1 90 ? 5.477 -7.204 -4.026 1.00 93.44 90 ILE A O 1
ATOM 715 N N . VAL A 1 91 ? 5.035 -5.927 -5.834 1.00 94.75 91 VAL A N 1
ATOM 716 C CA . VAL A 1 91 ? 5.645 -6.788 -6.839 1.00 94.75 91 VAL A CA 1
ATOM 717 C C . VAL A 1 91 ? 7.028 -6.252 -7.193 1.00 94.75 91 VAL A C 1
ATOM 719 O O . VAL A 1 91 ? 7.184 -5.090 -7.572 1.00 94.75 91 VAL A O 1
ATOM 722 N N . TYR A 1 92 ? 8.037 -7.118 -7.101 1.00 96.38 92 TYR A N 1
ATOM 723 C CA . TYR A 1 92 ? 9.342 -6.863 -7.700 1.00 96.38 92 TYR A CA 1
ATOM 724 C C . TYR A 1 92 ? 9.233 -6.987 -9.225 1.00 96.38 92 TYR A C 1
ATOM 726 O O . TYR A 1 92 ? 8.927 -8.061 -9.746 1.00 96.38 92 TYR A O 1
ATOM 734 N N . GLY A 1 93 ? 9.478 -5.900 -9.955 1.00 96.62 93 GLY A N 1
ATOM 735 C CA . GLY A 1 93 ? 9.455 -5.931 -11.409 1.00 96.62 93 GLY A CA 1
ATOM 736 C C . GLY A 1 93 ? 9.560 -4.575 -12.096 1.00 96.62 93 GLY A C 1
ATOM 737 O O . GLY A 1 93 ? 9.636 -3.512 -11.488 1.00 96.62 93 GLY A O 1
ATOM 738 N N . ASN A 1 94 ? 9.591 -4.616 -13.427 1.00 97.06 94 ASN A N 1
ATOM 739 C CA . ASN A 1 94 ? 9.704 -3.421 -14.253 1.00 97.06 94 ASN A CA 1
ATOM 740 C C . ASN A 1 94 ? 8.312 -2.900 -14.629 1.00 97.06 94 ASN A C 1
ATOM 742 O O . ASN A 1 94 ? 7.653 -3.463 -15.504 1.00 97.06 94 ASN A O 1
ATOM 746 N N . SER A 1 95 ? 7.895 -1.794 -14.012 1.00 96.94 95 SER A N 1
ATOM 747 C CA . SER A 1 95 ? 6.586 -1.167 -14.245 1.00 96.94 95 SER A CA 1
ATOM 748 C C . SER A 1 95 ? 6.361 -0.680 -15.681 1.00 96.94 95 SER A C 1
ATOM 750 O O . SER A 1 95 ? 5.217 -0.469 -16.063 1.00 96.94 95 SER A O 1
ATOM 752 N N . LEU A 1 96 ? 7.412 -0.539 -16.498 1.00 96.62 96 LEU A N 1
ATOM 753 C CA . LEU A 1 96 ? 7.296 -0.204 -17.923 1.00 96.62 96 LEU A CA 1
ATOM 754 C C . LEU A 1 96 ? 7.044 -1.432 -18.814 1.00 96.62 96 LEU A C 1
ATOM 756 O O . LEU A 1 96 ? 6.884 -1.277 -20.023 1.00 96.62 96 LEU A O 1
ATOM 760 N N . ARG A 1 97 ? 7.100 -2.648 -18.256 1.00 97.50 97 ARG A N 1
ATOM 761 C CA . ARG A 1 97 ? 6.966 -3.913 -19.001 1.00 97.50 97 ARG A CA 1
ATOM 762 C C . ARG A 1 97 ? 5.846 -4.809 -18.488 1.00 97.50 97 ARG A C 1
ATOM 764 O O . ARG A 1 97 ? 5.317 -5.585 -19.273 1.00 97.50 97 ARG A O 1
ATOM 771 N N . LEU A 1 98 ? 5.547 -4.747 -17.195 1.00 97.00 98 LEU A N 1
ATOM 772 C CA . LEU A 1 98 ? 4.466 -5.516 -16.584 1.00 97.00 98 LEU A CA 1
ATOM 773 C C . LEU A 1 98 ? 3.096 -4.975 -17.004 1.00 97.00 98 LEU A C 1
ATOM 775 O O . LEU A 1 98 ? 2.934 -3.762 -17.148 1.00 97.00 98 LEU A O 1
ATOM 779 N N . ASP A 1 99 ? 2.110 -5.864 -17.135 1.00 96.94 99 ASP A N 1
ATOM 780 C CA . ASP A 1 99 ? 0.705 -5.461 -17.184 1.00 96.94 99 ASP A CA 1
ATOM 781 C C . ASP A 1 99 ? 0.254 -5.087 -15.770 1.00 96.94 99 ASP A C 1
ATOM 783 O O . ASP A 1 99 ? 0.302 -5.889 -14.839 1.00 96.94 99 ASP A O 1
ATOM 787 N N . TRP A 1 100 ? -0.172 -3.840 -15.590 1.00 96.00 100 TRP A N 1
ATOM 788 C CA . TRP A 1 100 ? -0.591 -3.350 -14.280 1.00 96.00 100 TRP A CA 1
ATOM 789 C C . TRP A 1 100 ? -1.890 -4.002 -13.807 1.00 96.00 100 TRP A C 1
ATOM 791 O O . TRP A 1 100 ? -2.094 -4.066 -12.599 1.00 96.00 100 TRP A O 1
ATOM 801 N N . ASN A 1 101 ? -2.719 -4.543 -14.708 1.00 95.75 101 ASN A N 1
ATOM 802 C CA . ASN A 1 101 ? -3.920 -5.289 -14.319 1.00 95.75 101 ASN A CA 1
ATOM 803 C C . ASN A 1 101 ? -3.592 -6.626 -13.646 1.00 95.75 101 ASN A C 1
ATOM 805 O O . ASN A 1 101 ? -4.404 -7.121 -12.870 1.00 95.75 101 ASN A O 1
ATOM 809 N N . GLU A 1 102 ? -2.413 -7.202 -13.905 1.00 94.31 102 GLU A N 1
ATOM 810 C CA . GLU A 1 102 ? -1.947 -8.396 -13.189 1.00 94.31 102 GLU A CA 1
ATOM 811 C C . GLU A 1 102 ? -1.524 -8.069 -11.750 1.00 94.31 102 GLU A C 1
ATOM 813 O O . GLU A 1 102 ? -1.528 -8.948 -10.890 1.00 94.31 102 GLU A O 1
ATOM 818 N N . VAL A 1 103 ? -1.166 -6.808 -11.478 1.00 94.06 103 VAL A N 1
ATOM 819 C CA . VAL A 1 103 ? -0.744 -6.343 -10.150 1.00 94.06 103 VAL A CA 1
ATOM 820 C C . VAL A 1 103 ? -1.929 -5.787 -9.367 1.00 94.06 103 VAL A C 1
ATOM 822 O O . VAL A 1 103 ? -2.180 -6.228 -8.252 1.00 94.06 103 VAL A O 1
ATOM 825 N N . CYS A 1 104 ? -2.656 -4.830 -9.943 1.00 94.81 104 CYS A N 1
ATOM 826 C CA . CYS A 1 104 ? -3.834 -4.187 -9.372 1.00 94.81 104 CYS A CA 1
ATOM 827 C C . CYS A 1 104 ? -4.986 -4.302 -10.385 1.00 94.81 104 CYS A C 1
ATOM 829 O O . CYS A 1 104 ? -5.077 -3.477 -11.301 1.00 94.81 104 CYS A O 1
ATOM 831 N N . PRO A 1 105 ? -5.834 -5.342 -10.271 1.00 94.31 105 PRO A N 1
ATOM 832 C CA . PRO A 1 105 ? -6.946 -5.541 -11.188 1.00 94.31 105 PRO A CA 1
ATOM 833 C C . PRO A 1 105 ? -7.904 -4.352 -11.161 1.00 94.31 105 PRO A C 1
ATOM 835 O O . PRO A 1 105 ? -8.444 -4.001 -10.115 1.00 94.31 105 PRO A O 1
ATOM 838 N N . ASN A 1 106 ? -8.149 -3.751 -12.323 1.00 94.00 106 ASN A N 1
ATOM 839 C CA . ASN A 1 106 ? -9.133 -2.689 -12.464 1.00 94.00 106 ASN A CA 1
ATOM 840 C C . ASN A 1 106 ? -10.420 -3.261 -13.074 1.00 94.00 106 ASN A C 1
ATOM 842 O O . ASN A 1 106 ? -10.476 -3.570 -14.264 1.00 94.00 106 ASN A O 1
ATOM 846 N N . ASN A 1 107 ? -11.463 -3.401 -12.255 1.00 92.94 107 ASN A N 1
ATOM 847 C CA . ASN A 1 107 ? -12.780 -3.881 -12.688 1.00 92.94 107 ASN A CA 1
ATOM 848 C C . ASN A 1 107 ? -13.655 -2.784 -13.336 1.00 92.94 107 ASN A C 1
ATOM 850 O O . ASN A 1 107 ? -14.771 -3.067 -13.770 1.00 92.94 107 ASN A O 1
ATOM 854 N N . GLY A 1 108 ? -13.168 -1.541 -13.405 1.00 93.88 108 GLY A N 1
ATOM 855 C CA . GLY A 1 108 ? -13.875 -0.384 -13.953 1.00 93.88 108 GLY A CA 1
ATOM 856 C C . GLY A 1 108 ? -14.907 0.253 -13.015 1.00 93.88 108 GLY A C 1
ATOM 857 O O . GLY A 1 108 ? -15.493 1.268 -13.388 1.00 93.88 108 GLY A O 1
ATOM 858 N N . SER A 1 109 ? -15.135 -0.311 -11.825 1.00 95.31 109 SER A N 1
ATOM 859 C CA . SER A 1 109 ? -16.049 0.220 -10.802 1.00 95.31 109 SER A CA 1
ATOM 860 C C . SER A 1 109 ? -15.343 0.683 -9.533 1.00 95.31 109 SER A C 1
ATOM 862 O O . SER A 1 109 ? -15.851 1.577 -8.857 1.00 95.31 109 SER A O 1
ATOM 864 N N . ASP A 1 110 ? -14.201 0.083 -9.206 1.00 92.62 110 ASP A N 1
ATOM 865 C CA . ASP A 1 110 ? -13.440 0.425 -8.013 1.00 92.62 110 ASP A CA 1
ATOM 866 C C . ASP A 1 110 ? -12.723 1.760 -8.205 1.00 92.62 110 ASP A C 1
ATOM 868 O O . ASP A 1 110 ? -12.208 2.089 -9.279 1.00 92.62 110 ASP A O 1
ATOM 872 N N . GLU A 1 111 ? -12.673 2.541 -7.133 1.00 93.88 111 GLU A N 1
ATOM 873 C CA . GLU A 1 111 ? -11.957 3.805 -7.131 1.00 93.88 111 GLU A CA 1
ATOM 874 C C . GLU A 1 111 ? -10.464 3.556 -6.888 1.00 93.88 111 GLU A C 1
ATOM 876 O O . GLU A 1 111 ? -10.045 3.178 -5.794 1.00 93.88 111 GLU A O 1
ATOM 881 N N . ILE A 1 112 ? -9.652 3.763 -7.927 1.00 94.12 112 ILE A N 1
ATOM 882 C CA . ILE A 1 112 ? -8.211 3.490 -7.899 1.00 94.12 112 ILE A CA 1
ATOM 883 C C . ILE A 1 112 ? -7.428 4.796 -8.016 1.00 94.12 112 ILE A C 1
ATOM 885 O O . ILE A 1 112 ? -7.582 5.562 -8.968 1.00 94.12 112 ILE A O 1
ATOM 889 N N . TYR A 1 113 ? -6.518 5.008 -7.067 1.00 93.38 113 TYR A N 1
ATOM 890 C CA . TYR A 1 113 ? -5.611 6.150 -7.037 1.00 93.38 113 TYR A CA 1
ATOM 891 C C . TYR A 1 113 ? -4.182 5.710 -7.352 1.00 93.38 113 TYR A C 1
ATOM 893 O O . TYR A 1 113 ? -3.622 4.848 -6.676 1.00 93.38 113 TYR A O 1
ATOM 901 N N . ILE A 1 114 ? -3.560 6.346 -8.347 1.00 93.62 114 ILE A N 1
ATOM 902 C CA . ILE A 1 114 ? -2.162 6.094 -8.719 1.00 93.62 114 ILE A CA 1
ATOM 903 C C . ILE A 1 114 ? -1.298 7.232 -8.183 1.00 93.62 114 ILE A C 1
ATOM 905 O O . ILE A 1 114 ? -1.484 8.395 -8.538 1.00 93.62 114 ILE A O 1
ATOM 909 N N . ILE A 1 115 ? -0.331 6.891 -7.333 1.00 92.81 115 ILE A N 1
ATOM 910 C CA . ILE A 1 115 ? 0.590 7.846 -6.712 1.00 92.81 115 ILE A CA 1
ATOM 911 C C . ILE A 1 115 ? 2.003 7.276 -6.808 1.00 92.81 115 ILE A C 1
ATOM 913 O O . ILE A 1 115 ? 2.235 6.120 -6.463 1.00 92.81 115 ILE A O 1
ATOM 917 N N . GLY A 1 116 ? 2.970 8.086 -7.232 1.00 91.31 116 GLY A N 1
ATOM 918 C CA . GLY A 1 116 ? 4.360 7.656 -7.321 1.00 91.31 116 GLY A CA 1
ATOM 919 C C . GLY A 1 116 ? 5.325 8.808 -7.560 1.00 91.31 116 GLY A C 1
ATOM 920 O O . GLY A 1 116 ? 4.925 9.917 -7.905 1.00 91.31 116 GLY A O 1
ATOM 921 N N . ASN A 1 117 ? 6.610 8.520 -7.380 1.00 93.00 117 ASN A N 1
ATOM 922 C CA . ASN A 1 117 ? 7.714 9.396 -7.758 1.00 93.00 117 ASN A CA 1
ATOM 923 C C . ASN A 1 117 ? 8.662 8.599 -8.672 1.00 93.00 117 ASN A C 1
ATOM 925 O O . ASN A 1 117 ? 9.632 8.023 -8.174 1.00 93.00 117 ASN A O 1
ATOM 929 N N . PRO A 1 118 ? 8.329 8.446 -9.968 1.00 93.62 118 PRO A N 1
ATOM 930 C CA . PRO A 1 118 ? 9.109 7.619 -10.882 1.00 93.62 118 PRO A CA 1
ATOM 931 C C . PRO A 1 118 ? 10.516 8.200 -11.105 1.00 93.62 118 PRO A C 1
ATOM 933 O O . PRO A 1 118 ? 10.721 9.407 -10.957 1.00 93.62 118 PRO A O 1
ATOM 936 N N . PRO A 1 119 ? 11.504 7.371 -11.487 1.00 92.19 119 PRO A N 1
ATOM 937 C CA . PRO A 1 119 ? 12.869 7.835 -11.700 1.00 92.19 119 PRO A CA 1
ATOM 938 C C . PRO A 1 119 ? 12.950 8.841 -12.854 1.00 92.19 119 PRO A C 1
ATOM 940 O O . PRO A 1 119 ? 12.447 8.603 -13.954 1.00 92.19 119 PRO A O 1
ATOM 943 N N . PHE A 1 120 ? 13.660 9.944 -12.628 1.00 91.62 120 PHE A N 1
ATOM 944 C CA . PHE A 1 120 ? 13.937 10.942 -13.657 1.00 91.62 120 PHE A CA 1
ATOM 945 C C . PHE A 1 120 ? 15.212 10.575 -14.417 1.00 91.62 120 PHE A C 1
ATOM 947 O O . PHE A 1 120 ? 16.277 10.407 -13.824 1.00 91.62 120 PHE A O 1
ATOM 954 N N . LYS A 1 121 ? 15.125 10.493 -15.747 1.00 87.69 121 LYS A N 1
ATOM 955 C CA . LYS A 1 121 ? 16.288 10.309 -16.622 1.00 87.69 121 LYS A CA 1
ATOM 956 C C . LYS A 1 121 ? 16.430 11.516 -17.542 1.00 87.69 121 LYS A C 1
ATOM 958 O O . LYS A 1 121 ? 15.628 11.697 -18.452 1.00 87.69 121 LYS A O 1
ATOM 963 N N . GLY A 1 122 ? 17.457 12.332 -17.304 1.00 86.75 122 GLY A N 1
ATOM 964 C CA . GLY A 1 122 ? 17.783 13.472 -18.164 1.00 86.75 122 GLY A CA 1
ATOM 965 C C . GLY A 1 122 ? 18.238 13.041 -19.563 1.00 86.75 122 GLY A C 1
ATOM 966 O O . GLY A 1 122 ? 18.811 11.961 -19.737 1.00 86.75 122 GLY A O 1
ATOM 967 N N . ASN A 1 123 ? 18.000 13.891 -20.565 1.00 82.50 123 ASN A N 1
ATOM 968 C CA . ASN A 1 123 ? 18.514 13.714 -21.921 1.00 82.50 123 ASN A CA 1
ATOM 969 C C . ASN A 1 123 ? 19.773 14.573 -22.113 1.00 82.50 123 ASN A C 1
ATOM 971 O O . ASN A 1 123 ? 19.766 15.767 -21.839 1.00 82.50 123 ASN A O 1
ATOM 975 N N . VAL A 1 124 ? 20.862 13.974 -22.600 1.00 71.69 124 VAL A N 1
ATOM 976 C CA . VAL A 1 124 ? 22.152 14.663 -22.808 1.00 71.69 124 VAL A CA 1
ATOM 977 C C . VAL A 1 124 ? 22.089 15.665 -23.976 1.00 71.69 124 VAL A C 1
ATOM 979 O O . VAL A 1 124 ? 22.952 16.527 -24.095 1.00 71.69 124 VAL A O 1
ATOM 982 N N . LYS A 1 125 ? 21.053 15.612 -24.826 1.00 60.88 125 LYS A N 1
ATOM 983 C CA . LYS A 1 125 ? 20.918 16.501 -25.995 1.00 60.88 125 LYS A CA 1
ATOM 984 C C . LYS A 1 125 ? 20.693 17.985 -25.670 1.00 60.88 125 LYS A C 1
ATOM 986 O O . LYS A 1 125 ? 20.914 18.805 -26.558 1.00 60.88 125 LYS A O 1
ATOM 991 N N . ASP A 1 126 ? 20.334 18.326 -24.433 1.00 60.50 126 ASP A N 1
ATOM 992 C CA . ASP A 1 126 ? 20.058 19.712 -24.023 1.00 60.50 126 ASP A CA 1
ATOM 993 C C . ASP A 1 126 ? 21.266 20.410 -23.368 1.00 60.50 126 ASP A C 1
ATOM 995 O O . ASP A 1 126 ? 21.210 21.596 -23.050 1.00 60.50 126 ASP A O 1
ATOM 999 N N . LEU A 1 127 ? 22.398 19.712 -23.219 1.00 58.38 127 LEU A N 1
ATOM 1000 C CA . LEU A 1 127 ? 23.669 20.289 -22.772 1.00 58.38 127 LEU A CA 1
ATOM 1001 C C . LEU A 1 127 ? 24.498 20.731 -23.987 1.00 58.38 127 LEU A C 1
ATOM 1003 O O . LEU A 1 127 ? 25.512 20.123 -24.324 1.00 58.38 127 LEU A O 1
ATOM 1007 N N . LYS A 1 128 ? 24.056 21.793 -24.670 1.00 54.16 128 LYS A N 1
ATOM 1008 C CA . LYS A 1 128 ? 24.955 22.585 -25.521 1.00 54.16 128 LYS A CA 1
ATOM 1009 C C . LYS A 1 128 ? 25.640 23.626 -24.637 1.00 54.16 128 LYS A C 1
ATOM 1011 O O . LYS A 1 128 ? 25.048 24.665 -24.356 1.00 54.16 128 LYS A O 1
ATOM 1016 N N . VAL A 1 129 ? 26.845 23.300 -24.171 1.00 55.88 129 VAL A N 1
ATOM 1017 C CA . VAL A 1 129 ? 27.832 24.278 -23.679 1.00 55.88 129 VAL A CA 1
ATOM 1018 C C . VAL A 1 129 ? 28.647 24.764 -24.868 1.00 55.88 129 VAL A C 1
ATOM 1020 O O . VAL A 1 129 ? 28.996 23.902 -25.708 1.00 55.88 129 VAL A O 1
#